Protein AF-A0A2D9TG36-F1 (afdb_monomer_lite)

Radius of gyration: 14.89 Å; chains: 1; bounding box: 29×17×46 Å

Structure (mmCIF, N/CA/C/O backbone):
data_AF-A0A2D9TG36-F1
#
_entry.id   AF-A0A2D9TG36-F1
#
loop_
_atom_site.group_PDB
_atom_site.id
_atom_site.type_symbol
_atom_site.label_atom_id
_atom_site.label_alt_id
_atom_site.label_comp_id
_atom_site.label_asym_id
_atom_site.label_entity_id
_atom_site.label_seq_id
_atom_site.pdbx_PDB_ins_code
_atom_site.Cartn_x
_atom_site.Cartn_y
_atom_site.Cartn_z
_atom_site.occupancy
_atom_site.B_iso_or_equiv
_atom_site.auth_seq_id
_atom_site.auth_comp_id
_atom_site.auth_asym_id
_atom_site.auth_atom_id
_atom_site.pdbx_PDB_model_num
ATOM 1 N N . MET A 1 1 ? 11.565 10.995 -26.953 1.00 71.62 1 MET A N 1
ATOM 2 C CA . MET A 1 1 ? 11.866 10.378 -25.638 1.00 71.62 1 MET A CA 1
ATOM 3 C C . MET A 1 1 ? 12.099 8.892 -25.843 1.00 71.62 1 MET A C 1
ATOM 5 O O . MET A 1 1 ? 11.404 8.309 -26.665 1.00 71.62 1 MET A O 1
ATOM 9 N N . THR A 1 2 ? 13.076 8.294 -25.161 1.00 92.75 2 THR A N 1
ATOM 10 C CA . THR A 1 2 ? 13.375 6.857 -25.294 1.00 92.75 2 THR A CA 1
ATOM 11 C C . THR A 1 2 ? 12.368 6.009 -24.501 1.00 92.75 2 THR A C 1
ATOM 13 O O . THR A 1 2 ? 11.827 6.496 -23.505 1.00 92.75 2 THR A O 1
ATOM 16 N N . PRO A 1 3 ? 12.126 4.740 -24.884 1.00 91.31 3 PRO A N 1
ATOM 17 C CA . PRO A 1 3 ? 11.287 3.823 -24.103 1.00 91.31 3 PRO A CA 1
ATOM 18 C C . PRO A 1 3 ? 11.744 3.684 -22.642 1.00 91.31 3 PRO A C 1
ATOM 20 O O . PRO A 1 3 ? 10.921 3.681 -21.731 1.00 91.31 3 PRO A O 1
ATOM 23 N N . ALA A 1 4 ? 13.060 3.670 -22.408 1.00 90.25 4 ALA A N 1
ATOM 24 C CA . ALA A 1 4 ? 13.643 3.608 -21.068 1.00 90.25 4 ALA A CA 1
ATOM 25 C C . ALA A 1 4 ? 13.269 4.821 -20.195 1.00 90.25 4 ALA A C 1
ATOM 27 O O . ALA A 1 4 ? 12.934 4.662 -19.022 1.00 90.25 4 ALA A O 1
ATOM 28 N N . LEU A 1 5 ? 13.269 6.031 -20.768 1.00 93.12 5 LEU A N 1
ATOM 29 C CA . LEU A 1 5 ? 12.866 7.239 -20.046 1.00 93.12 5 LEU A CA 1
ATOM 30 C C . LEU A 1 5 ? 11.377 7.200 -19.670 1.00 93.12 5 LEU A C 1
ATOM 32 O O . LEU A 1 5 ? 11.018 7.597 -18.564 1.00 93.12 5 LEU A O 1
ATOM 36 N N . TRP A 1 6 ? 10.514 6.680 -20.548 1.00 94.19 6 TRP A N 1
ATOM 37 C CA . TRP A 1 6 ? 9.095 6.491 -20.233 1.00 94.19 6 TRP A CA 1
ATOM 38 C C . TRP A 1 6 ? 8.883 5.498 -19.090 1.00 94.19 6 TRP A C 1
ATOM 40 O O . TRP A 1 6 ? 8.156 5.811 -18.151 1.00 94.19 6 TRP A O 1
ATOM 50 N N . LEU A 1 7 ? 9.547 4.339 -19.127 1.00 93.44 7 LEU A N 1
ATOM 51 C CA . LEU A 1 7 ? 9.456 3.335 -18.060 1.00 93.44 7 LEU A CA 1
ATOM 52 C C . LEU A 1 7 ? 9.920 3.889 -16.708 1.00 93.44 7 LEU A C 1
ATOM 54 O O . LEU A 1 7 ? 9.285 3.619 -15.691 1.00 93.44 7 LEU A O 1
ATOM 58 N N . LEU A 1 8 ? 10.974 4.712 -16.692 1.00 94.25 8 LEU A N 1
ATOM 59 C CA . LEU A 1 8 ? 11.422 5.399 -15.481 1.00 94.25 8 LEU A CA 1
ATOM 60 C C . LEU A 1 8 ? 10.357 6.366 -14.945 1.00 94.25 8 LEU A C 1
ATOM 62 O O . LEU A 1 8 ? 10.046 6.328 -13.755 1.00 94.25 8 LEU A O 1
ATOM 66 N N . ILE A 1 9 ? 9.775 7.204 -15.808 1.00 95.88 9 ILE A N 1
ATOM 67 C CA . ILE A 1 9 ? 8.714 8.144 -15.414 1.00 95.88 9 ILE A CA 1
ATOM 68 C C . ILE A 1 9 ? 7.513 7.381 -14.844 1.00 95.88 9 ILE A C 1
ATOM 70 O O . ILE A 1 9 ? 7.034 7.717 -13.762 1.00 95.88 9 ILE A O 1
ATOM 74 N N . PHE A 1 10 ? 7.059 6.318 -15.513 1.00 95.38 10 PHE A N 1
ATOM 75 C CA . PHE A 1 10 ? 5.964 5.487 -15.012 1.00 95.38 10 PHE A CA 1
ATOM 76 C C . PHE A 1 10 ? 6.306 4.814 -13.680 1.00 95.38 10 PHE A C 1
ATOM 78 O O . PHE A 1 10 ? 5.469 4.811 -12.781 1.00 95.38 10 PHE A O 1
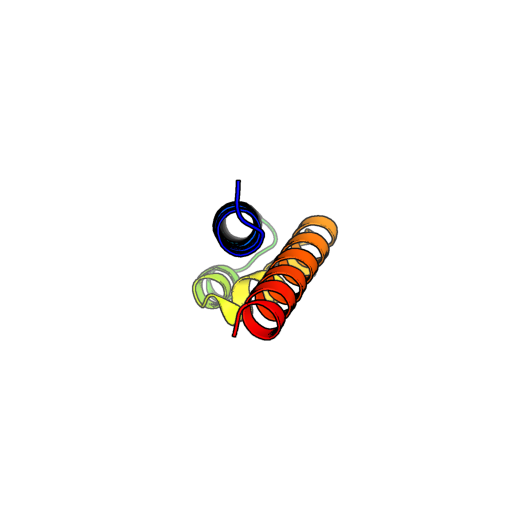ATOM 85 N N . ALA A 1 11 ? 7.528 4.301 -13.509 1.00 94.56 11 ALA A N 1
ATOM 86 C CA . ALA A 1 11 ? 7.965 3.717 -12.242 1.00 94.56 11 ALA A CA 1
ATOM 87 C C . ALA A 1 11 ? 7.887 4.731 -11.091 1.00 94.56 11 ALA A C 1
ATOM 89 O O . ALA A 1 11 ? 7.428 4.385 -10.002 1.00 94.56 11 ALA A O 1
ATOM 90 N N . ILE A 1 12 ? 8.301 5.980 -11.338 1.00 97.19 12 ILE A N 1
ATOM 91 C CA . ILE A 1 12 ? 8.216 7.070 -10.358 1.00 97.19 12 ILE A CA 1
ATOM 92 C C . ILE A 1 12 ? 6.752 7.361 -10.027 1.00 97.19 12 ILE A C 1
ATOM 94 O O . ILE A 1 12 ? 6.382 7.3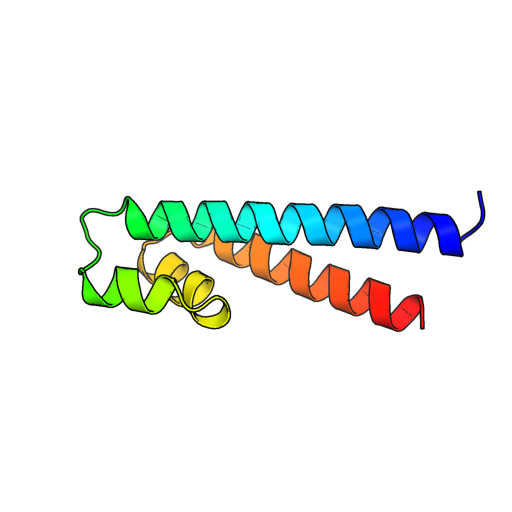21 -8.857 1.00 97.19 12 ILE A O 1
ATOM 98 N N . LEU A 1 13 ? 5.906 7.582 -11.037 1.00 97.69 13 LEU A N 1
ATOM 99 C CA . LEU A 1 13 ? 4.493 7.914 -10.836 1.00 97.69 13 LEU A CA 1
ATOM 100 C C . LEU A 1 13 ? 3.740 6.815 -10.072 1.00 97.69 13 LEU A C 1
ATOM 102 O O . LEU A 1 13 ? 3.014 7.113 -9.124 1.00 97.69 13 LEU A O 1
ATOM 106 N N . VAL A 1 14 ? 3.941 5.548 -10.444 1.00 97.12 14 VAL A N 1
ATOM 107 C CA . VAL A 1 14 ? 3.308 4.403 -9.772 1.00 97.12 14 VAL A CA 1
ATOM 108 C C . VAL A 1 14 ? 3.826 4.250 -8.342 1.00 97.12 14 VAL A C 1
ATOM 110 O O . VAL A 1 14 ? 3.028 4.021 -7.436 1.00 97.12 14 VAL A O 1
ATOM 113 N N . SER A 1 15 ? 5.130 4.430 -8.109 1.00 95.69 15 SER A N 1
ATOM 114 C CA . SER A 1 15 ? 5.708 4.395 -6.759 1.00 95.69 15 SER A CA 1
ATOM 115 C C . SER A 1 15 ? 5.147 5.514 -5.874 1.00 95.69 15 SER A C 1
ATOM 117 O O . SER A 1 15 ? 4.722 5.265 -4.746 1.00 95.69 15 SER A O 1
ATOM 119 N N . THR A 1 16 ? 5.042 6.740 -6.393 1.00 97.81 16 THR A N 1
ATOM 120 C CA . THR A 1 16 ? 4.424 7.859 -5.669 1.00 97.81 16 THR A CA 1
ATOM 121 C C . THR A 1 16 ? 2.957 7.575 -5.352 1.00 97.81 16 THR A C 1
ATOM 123 O O . THR A 1 16 ? 2.538 7.749 -4.208 1.00 97.81 16 THR A O 1
ATOM 126 N N . ALA A 1 17 ? 2.180 7.087 -6.322 1.00 97.31 17 ALA A N 1
ATOM 127 C CA . ALA A 1 17 ? 0.782 6.719 -6.104 1.00 97.31 17 ALA A CA 1
ATOM 128 C C . ALA A 1 17 ? 0.640 5.608 -5.050 1.00 97.31 17 ALA A C 1
ATOM 130 O O . ALA A 1 17 ? -0.238 5.677 -4.185 1.00 97.31 17 ALA A O 1
ATOM 131 N N . TRP A 1 18 ? 1.537 4.620 -5.067 1.00 96.81 18 TRP A N 1
ATOM 132 C CA . TRP A 1 18 ? 1.584 3.549 -4.077 1.00 96.81 18 TRP A CA 1
ATOM 133 C C . TRP A 1 18 ? 1.831 4.080 -2.660 1.00 96.81 18 TRP A C 1
ATOM 135 O O . TRP A 1 18 ? 1.072 3.754 -1.746 1.00 96.81 18 TRP A O 1
ATOM 145 N N . VAL A 1 19 ? 2.829 4.955 -2.485 1.00 96.62 19 VAL A N 1
ATOM 146 C CA . VAL A 1 19 ? 3.156 5.579 -1.191 1.00 96.62 19 VAL A CA 1
ATOM 147 C C . VAL A 1 19 ? 1.999 6.438 -0.679 1.00 96.62 19 VAL A C 1
ATOM 149 O O . VAL A 1 19 ? 1.615 6.317 0.483 1.00 96.62 19 VAL A O 1
ATOM 152 N N . LEU A 1 20 ? 1.389 7.261 -1.534 1.00 97.69 20 LEU A N 1
ATOM 153 C CA . LEU A 1 20 ? 0.239 8.084 -1.146 1.00 97.69 20 LEU A CA 1
ATOM 154 C C . LEU A 1 20 ? -0.961 7.226 -0.735 1.00 97.69 20 LEU A C 1
ATOM 156 O O . LEU A 1 20 ? -1.602 7.500 0.279 1.00 97.69 20 LEU A O 1
ATOM 160 N N . THR A 1 21 ? -1.229 6.150 -1.476 1.00 97.19 21 THR A N 1
ATOM 161 C CA . THR A 1 21 ? -2.294 5.200 -1.131 1.00 97.19 21 THR A CA 1
ATOM 162 C C . THR A 1 21 ? -2.002 4.526 0.205 1.00 97.19 21 THR A C 1
ATOM 164 O O . THR A 1 21 ? -2.891 4.410 1.044 1.00 97.19 21 THR A O 1
ATOM 167 N N . HIS A 1 22 ? -0.751 4.132 0.446 1.00 97.38 22 HIS A N 1
ATOM 168 C CA . HIS A 1 22 ? -0.329 3.549 1.714 1.00 97.38 22 HIS A CA 1
ATOM 169 C C . HIS A 1 22 ? -0.559 4.503 2.895 1.00 97.38 22 HIS A C 1
ATOM 171 O O . HIS A 1 22 ? -1.158 4.110 3.895 1.00 97.38 22 HIS A O 1
ATOM 177 N N . LEU A 1 23 ? -0.159 5.772 2.761 1.00 97.56 23 LEU A N 1
ATOM 178 C CA . LEU A 1 23 ? -0.387 6.796 3.783 1.00 97.56 23 LEU A CA 1
ATOM 179 C C . LEU A 1 23 ? -1.879 7.040 4.025 1.00 97.56 23 LEU A C 1
ATOM 181 O O . LEU A 1 23 ? -2.307 7.113 5.176 1.00 97.56 23 LEU A O 1
ATOM 185 N N . ALA A 1 24 ? -2.690 7.105 2.967 1.00 97.38 24 ALA A N 1
ATOM 186 C CA . ALA A 1 24 ? -4.137 7.258 3.091 1.00 97.38 24 ALA A CA 1
ATOM 187 C C . ALA A 1 24 ? -4.779 6.077 3.841 1.00 97.38 24 ALA A C 1
ATOM 189 O O . ALA A 1 24 ? -5.651 6.281 4.689 1.00 97.38 24 ALA A O 1
ATOM 190 N N . LEU A 1 25 ? -4.323 4.846 3.580 1.00 97.50 25 LEU A N 1
ATOM 191 C CA . LEU A 1 25 ? -4.763 3.658 4.313 1.00 97.50 25 LEU A CA 1
ATOM 192 C C . LEU A 1 25 ? -4.343 3.709 5.784 1.00 97.50 25 LEU A C 1
ATOM 194 O O . LEU A 1 25 ? -5.169 3.440 6.655 1.00 97.50 25 LEU A O 1
ATOM 198 N N . LEU A 1 26 ? -3.095 4.094 6.065 1.00 97.38 26 LEU A N 1
ATOM 199 C CA . LEU A 1 26 ? -2.592 4.231 7.429 1.00 97.38 26 LEU A CA 1
ATOM 200 C C . LEU A 1 26 ? -3.408 5.261 8.215 1.00 97.38 26 LEU A C 1
ATOM 202 O O . LEU A 1 26 ? -3.921 4.948 9.287 1.00 97.38 26 LEU A O 1
ATOM 206 N N . ILE A 1 27 ? -3.606 6.458 7.659 1.00 97.00 27 ILE A N 1
ATOM 207 C CA . ILE A 1 27 ? -4.448 7.499 8.262 1.00 97.00 27 ILE A CA 1
ATOM 208 C C . ILE A 1 27 ? -5.870 6.971 8.468 1.00 97.00 27 ILE A C 1
ATOM 210 O O . ILE A 1 27 ? -6.455 7.179 9.530 1.00 97.00 27 ILE A O 1
ATOM 214 N N . GLY A 1 28 ? -6.415 6.237 7.496 1.00 95.62 28 GLY A N 1
ATOM 215 C CA . GLY A 1 28 ? -7.731 5.607 7.589 1.00 95.62 28 GLY A CA 1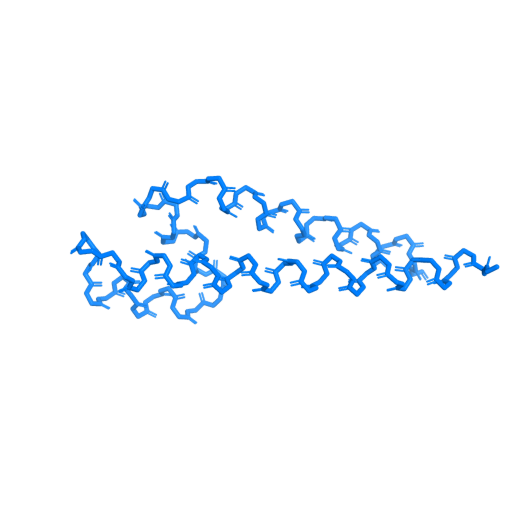
ATOM 216 C C . GLY A 1 28 ? -7.868 4.628 8.760 1.00 95.62 28 GLY A C 1
ATOM 217 O O . GLY A 1 28 ? -8.927 4.580 9.381 1.00 95.62 28 GLY A O 1
ATOM 218 N N . VAL A 1 29 ? -6.809 3.885 9.095 1.00 96.56 29 VAL A N 1
ATOM 219 C CA . VAL A 1 29 ? -6.781 3.002 10.274 1.00 96.56 29 VAL A CA 1
ATOM 220 C C . VAL A 1 29 ? -6.619 3.809 11.563 1.00 96.56 29 VAL A C 1
ATOM 222 O O . VAL A 1 29 ? -7.351 3.591 12.528 1.00 96.56 29 VAL A O 1
ATOM 225 N N . LEU A 1 30 ? -5.689 4.767 11.591 1.00 96.56 30 LEU A N 1
ATOM 226 C CA . LEU A 1 30 ? -5.392 5.562 12.788 1.00 96.56 30 LEU A CA 1
ATOM 227 C C . LEU A 1 30 ? -6.565 6.459 13.213 1.00 96.56 30 LEU A C 1
ATOM 229 O O . LEU A 1 30 ? -6.794 6.641 14.411 1.00 96.56 30 LEU A O 1
ATOM 233 N N . SER A 1 31 ? -7.329 6.966 12.245 1.00 95.31 31 SER A N 1
ATOM 234 C CA . SER A 1 31 ? -8.522 7.797 12.463 1.00 95.31 31 SER A CA 1
ATOM 235 C C . SER A 1 31 ? -9.793 7.001 12.781 1.00 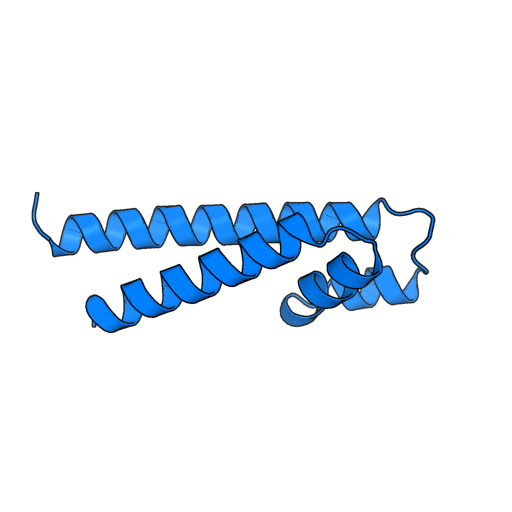95.31 31 SER A C 1
ATOM 237 O O . SER A 1 31 ? -10.790 7.595 13.177 1.00 95.31 31 SER A O 1
ATOM 239 N N . SER A 1 32 ? -9.780 5.670 12.649 1.00 93.31 32 SER A N 1
ATOM 240 C CA . SER A 1 32 ? -10.949 4.839 12.952 1.00 93.31 32 SER A CA 1
ATOM 241 C C . SER A 1 32 ? -11.208 4.760 14.465 1.00 93.31 32 SER A C 1
ATOM 243 O O . SER A 1 32 ? -10.285 4.493 15.246 1.00 93.31 32 SER A O 1
ATOM 245 N N . SER A 1 33 ? -12.465 4.982 14.871 1.00 91.38 33 SER A N 1
ATOM 246 C CA . SER A 1 33 ? -12.965 4.777 16.243 1.00 91.38 33 SER A CA 1
ATOM 247 C C . SER A 1 33 ? -13.076 3.297 16.609 1.00 91.38 33 SER A C 1
ATOM 249 O O . SER A 1 33 ? -12.860 2.935 17.759 1.00 91.38 33 SER A O 1
ATOM 251 N N . GLU A 1 34 ? -13.347 2.449 15.616 1.00 91.44 34 GLU A N 1
ATOM 252 C CA . GLU A 1 34 ? -13.584 1.009 15.779 1.00 91.44 34 GLU A CA 1
ATOM 253 C C . GLU A 1 34 ? -12.289 0.202 15.965 1.00 91.44 34 GLU A C 1
ATOM 255 O O . GLU A 1 34 ? -12.324 -0.986 16.277 1.00 91.44 34 GLU A O 1
ATOM 260 N N . MET A 1 35 ? -11.126 0.822 15.740 1.00 94.31 35 MET A N 1
ATOM 261 C CA . MET A 1 35 ? -9.826 0.157 15.829 1.00 94.31 35 MET A CA 1
ATOM 262 C C . MET A 1 35 ? -9.195 0.323 17.204 1.00 94.31 35 MET A C 1
ATOM 264 O O . MET A 1 35 ? -9.007 1.441 17.695 1.00 94.31 35 MET A O 1
ATOM 268 N N . SER A 1 36 ? -8.777 -0.798 17.794 1.00 95.75 36 SER A N 1
ATOM 269 C CA . SER A 1 36 ? -8.063 -0.790 19.066 1.00 95.75 36 SER A CA 1
ATOM 270 C C . SER A 1 36 ? -6.682 -0.135 18.932 1.00 95.75 36 SER A C 1
ATOM 272 O O . SER A 1 36 ? -6.105 -0.028 17.845 1.00 95.75 36 SER A O 1
ATOM 274 N N . ARG A 1 37 ? -6.088 0.264 20.063 1.00 95.44 37 ARG A N 1
ATOM 275 C CA . ARG A 1 37 ? -4.710 0.786 20.090 1.00 95.44 37 ARG A CA 1
ATOM 276 C C . ARG A 1 37 ? -3.707 -0.216 19.507 1.00 95.44 37 ARG A C 1
ATOM 278 O O . ARG A 1 37 ? -2.798 0.190 18.789 1.00 95.44 37 ARG A O 1
ATOM 285 N N . ASN A 1 38 ? -3.897 -1.508 19.773 1.00 95.62 38 ASN A N 1
ATOM 286 C CA . ASN A 1 38 ? -3.032 -2.563 19.249 1.00 95.62 38 ASN A CA 1
ATOM 287 C C . ASN A 1 38 ? -3.163 -2.689 17.727 1.00 95.62 38 ASN A C 1
ATOM 289 O O . ASN A 1 38 ? -2.152 -2.813 17.044 1.00 95.62 38 ASN A O 1
ATOM 293 N N . ASP A 1 39 ? -4.375 -2.577 17.175 1.00 94.56 39 ASP A N 1
ATOM 294 C CA . ASP A 1 39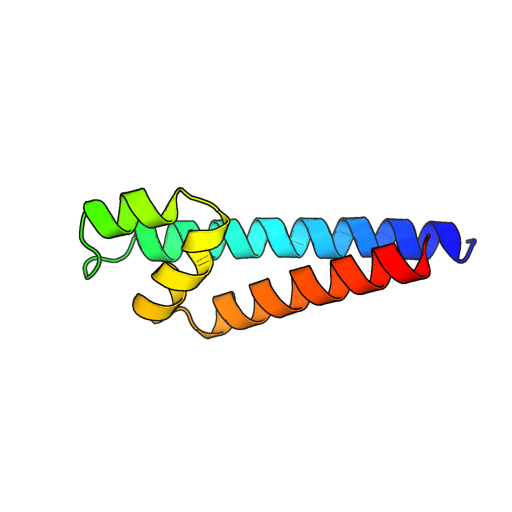 ? -4.580 -2.586 15.720 1.00 94.56 39 ASP A CA 1
ATOM 295 C C . ASP A 1 39 ? -3.877 -1.416 15.033 1.00 94.56 39 ASP A C 1
ATOM 297 O O . ASP A 1 39 ? -3.249 -1.599 13.989 1.00 94.56 39 ASP A O 1
ATOM 301 N N . LYS A 1 40 ? -3.927 -0.230 15.651 1.00 94.94 40 LYS A N 1
ATOM 302 C CA . LYS A 1 40 ? -3.236 0.973 15.172 1.00 94.94 40 LYS A CA 1
ATOM 303 C C . LYS A 1 40 ? -1.718 0.805 15.186 1.00 94.94 40 LYS A C 1
ATOM 305 O O . LYS A 1 40 ? -1.067 1.194 14.224 1.00 94.94 40 LYS A O 1
ATOM 310 N N . LEU A 1 41 ? -1.162 0.183 16.229 1.00 96.00 41 LEU A N 1
ATOM 311 C CA . LEU A 1 41 ? 0.270 -0.126 16.301 1.00 96.00 41 LEU A CA 1
ATOM 312 C C . LEU A 1 41 ? 0.688 -1.163 15.255 1.00 96.00 41 LEU A C 1
ATOM 314 O O . LEU A 1 41 ? 1.699 -0.976 14.585 1.00 96.00 41 LEU A O 1
ATOM 318 N N . ILE A 1 42 ? -0.105 -2.221 15.065 1.00 94.62 42 ILE A N 1
ATOM 319 C CA . ILE A 1 42 ? 0.154 -3.234 14.032 1.00 94.62 42 ILE A CA 1
ATOM 320 C C . ILE A 1 42 ? 0.145 -2.594 12.640 1.00 94.62 42 ILE A C 1
ATOM 322 O O . ILE A 1 42 ? 0.979 -2.930 11.804 1.00 94.62 42 ILE A O 1
ATOM 326 N N . ALA A 1 43 ? -0.760 -1.646 12.393 1.00 94.31 43 ALA A N 1
ATOM 327 C CA . ALA A 1 43 ? -0.844 -0.952 11.114 1.00 94.31 43 ALA A CA 1
ATOM 328 C C . ALA A 1 43 ? 0.373 -0.066 10.801 1.00 94.31 43 ALA A C 1
ATOM 330 O O . ALA A 1 43 ? 0.544 0.290 9.640 1.00 94.31 43 ALA A O 1
ATOM 331 N N . LEU A 1 44 ? 1.228 0.265 11.779 1.00 94.06 44 LEU A N 1
ATOM 332 C CA . LEU A 1 44 ? 2.490 0.980 11.531 1.00 94.06 44 LEU A CA 1
ATOM 333 C C . LEU A 1 44 ? 3.535 0.106 10.828 1.00 94.06 44 LEU A C 1
ATOM 335 O O . LEU A 1 44 ? 4.497 0.631 10.274 1.00 94.06 44 LEU A O 1
ATOM 339 N N . VAL A 1 45 ? 3.356 -1.217 10.835 1.00 95.31 45 VAL A N 1
ATOM 340 C CA . VAL A 1 45 ? 4.192 -2.144 10.071 1.00 95.31 45 VAL A CA 1
ATOM 341 C C . VAL A 1 45 ? 3.709 -2.118 8.615 1.00 95.31 45 VAL A C 1
ATOM 343 O O . VAL A 1 45 ? 2.590 -2.571 8.359 1.00 95.31 45 VAL A O 1
ATOM 346 N N . PRO A 1 46 ? 4.504 -1.627 7.640 1.00 89.31 46 PRO A N 1
ATOM 347 C CA . PRO A 1 46 ? 3.984 -1.298 6.308 1.00 89.31 46 PRO A CA 1
ATOM 348 C C . PRO A 1 46 ? 3.305 -2.464 5.561 1.00 89.31 46 PRO A C 1
ATOM 350 O O . PRO A 1 46 ? 2.241 -2.267 4.973 1.00 89.31 46 PRO A O 1
ATOM 353 N N . PRO A 1 47 ? 3.816 -3.710 5.612 1.00 92.31 47 PRO A N 1
ATOM 354 C CA . PRO A 1 47 ? 3.100 -4.848 5.028 1.00 92.31 47 PRO A CA 1
ATOM 355 C C . PRO A 1 47 ? 1.744 -5.161 5.688 1.00 92.31 47 PRO A C 1
ATOM 357 O O . PRO A 1 47 ? 0.882 -5.772 5.061 1.00 92.31 47 PRO A O 1
ATOM 360 N N . LEU A 1 48 ? 1.532 -4.752 6.944 1.00 95.81 48 LEU A N 1
ATOM 361 C CA . LEU A 1 48 ? 0.322 -5.042 7.723 1.00 95.81 48 LEU A CA 1
ATOM 362 C C . LEU A 1 48 ? -0.717 -3.914 7.668 1.00 95.81 48 LEU A C 1
ATOM 364 O O . LEU A 1 48 ? -1.893 -4.150 7.952 1.00 95.81 48 LEU A O 1
ATOM 368 N N . THR A 1 49 ? -0.326 -2.705 7.261 1.00 95.75 49 THR A N 1
ATOM 369 C CA . THR A 1 49 ? -1.242 -1.581 7.025 1.00 95.75 49 THR A CA 1
ATOM 370 C C . THR A 1 49 ? -2.416 -1.943 6.105 1.00 95.75 49 THR A C 1
ATOM 372 O O . THR A 1 49 ? -3.555 -1.721 6.522 1.00 95.75 49 THR A O 1
ATOM 375 N N . PRO A 1 50 ? -2.221 -2.524 4.897 1.00 95.56 50 PRO A N 1
ATOM 376 C CA . PRO A 1 50 ? -3.342 -2.870 4.020 1.00 95.56 50 PRO A CA 1
ATOM 377 C C . PRO A 1 50 ? -4.271 -3.919 4.644 1.00 95.56 50 PRO A C 1
ATOM 379 O O . PRO A 1 50 ? -5.486 -3.834 4.479 1.00 95.56 50 PRO A O 1
ATOM 382 N N . TRP A 1 51 ? -3.731 -4.859 5.426 1.00 96.62 51 TRP A N 1
ATOM 383 C CA . TRP A 1 51 ? -4.534 -5.850 6.145 1.00 96.62 51 TRP A CA 1
ATOM 384 C C . TRP A 1 51 ? -5.448 -5.195 7.188 1.00 96.62 51 TRP A C 1
ATOM 386 O O . TRP A 1 51 ? -6.656 -5.433 7.209 1.00 96.62 51 TRP A O 1
ATOM 396 N N . LYS A 1 52 ? -4.902 -4.316 8.037 1.00 96.50 52 LYS A N 1
ATOM 397 C CA . LYS A 1 52 ? -5.706 -3.597 9.038 1.00 96.50 52 LYS A CA 1
ATOM 398 C C . LYS A 1 52 ? -6.681 -2.614 8.396 1.00 96.50 52 LYS A C 1
ATOM 400 O O . LYS A 1 52 ? -7.816 -2.502 8.849 1.00 96.50 52 LYS A O 1
ATOM 405 N N . ALA A 1 53 ? -6.295 -1.974 7.297 1.00 96.12 53 ALA A N 1
ATOM 406 C CA . ALA A 1 53 ? -7.182 -1.108 6.532 1.00 96.12 53 ALA A CA 1
ATOM 407 C C . ALA A 1 53 ? -8.361 -1.867 5.905 1.00 96.12 53 ALA A C 1
ATOM 409 O O . ALA A 1 53 ? -9.471 -1.336 5.849 1.00 96.12 53 ALA A O 1
ATOM 410 N N . TRP A 1 54 ? -8.151 -3.117 5.481 1.00 97.19 54 TRP A N 1
ATOM 411 C CA . TRP A 1 54 ? -9.224 -3.988 5.008 1.00 97.19 54 TRP A CA 1
ATOM 412 C C . TRP A 1 54 ? -10.248 -4.272 6.107 1.00 97.19 54 TRP A C 1
ATOM 414 O O . TRP A 1 54 ? -11.450 -4.125 5.880 1.00 97.19 54 TRP A O 1
ATOM 424 N N . ILE A 1 55 ? -9.769 -4.628 7.304 1.00 94.94 55 ILE A N 1
ATOM 425 C CA . ILE A 1 55 ? -10.615 -4.864 8.483 1.00 94.94 55 ILE A CA 1
ATOM 426 C C . ILE A 1 55 ? -11.374 -3.583 8.863 1.00 94.94 55 ILE A C 1
ATOM 428 O O . ILE A 1 55 ? -12.568 -3.642 9.134 1.00 94.94 55 ILE A O 1
ATOM 432 N N . ALA A 1 56 ? -10.730 -2.416 8.769 1.00 93.44 56 ALA A N 1
ATOM 433 C CA . ALA A 1 56 ? -11.348 -1.104 8.979 1.00 93.44 56 ALA A CA 1
ATOM 434 C C . ALA A 1 56 ? -12.286 -0.646 7.832 1.00 93.44 56 ALA A C 1
ATOM 436 O O . ALA A 1 56 ? -12.687 0.519 7.777 1.00 93.44 56 ALA A O 1
ATOM 437 N N . GLY A 1 57 ? -12.611 -1.525 6.876 1.00 93.81 57 GLY A N 1
ATOM 438 C CA . GLY A 1 57 ? -13.570 -1.267 5.797 1.00 93.81 57 GLY A CA 1
ATOM 439 C C . GLY A 1 57 ? -13.029 -0.466 4.607 1.00 93.81 57 GLY A C 1
ATOM 440 O O . GLY A 1 57 ? -13.769 -0.203 3.660 1.00 93.81 57 GLY A O 1
ATOM 441 N N . LYS A 1 58 ? -11.738 -0.111 4.576 1.00 94.75 58 LYS A N 1
ATOM 442 C CA . LYS A 1 58 ? -11.108 0.693 3.507 1.00 94.75 58 LYS A CA 1
ATOM 443 C C . LYS A 1 58 ? -10.715 -0.148 2.279 1.00 94.75 58 LYS A C 1
ATOM 445 O O . LYS A 1 58 ? -9.649 0.042 1.697 1.00 94.75 58 LYS A O 1
ATOM 450 N N . LYS A 1 59 ? -11.588 -1.073 1.861 1.00 95.50 59 LYS A N 1
ATOM 451 C CA . LYS A 1 59 ? -11.312 -2.102 0.835 1.00 95.50 59 LYS A CA 1
ATOM 452 C C . LYS A 1 59 ? -10.841 -1.523 -0.500 1.00 95.50 59 LYS A C 1
ATOM 454 O O . LYS A 1 59 ? -9.880 -2.022 -1.071 1.00 95.50 59 LYS A O 1
ATOM 459 N N . VAL A 1 60 ? -11.473 -0.444 -0.963 1.00 96.00 60 VAL A N 1
ATOM 460 C CA . VAL A 1 60 ? -11.118 0.220 -2.231 1.00 96.00 60 VAL A CA 1
ATOM 461 C C . VAL A 1 60 ? -9.660 0.690 -2.220 1.00 96.00 60 VAL A C 1
ATOM 463 O O . VAL A 1 60 ? -8.921 0.421 -3.162 1.00 96.00 60 VAL A O 1
ATOM 466 N N . GLY A 1 61 ? -9.215 1.320 -1.129 1.00 94.56 61 GLY A N 1
ATOM 467 C CA . GLY A 1 61 ? -7.826 1.763 -0.996 1.00 94.56 61 GLY A CA 1
ATOM 468 C C . GLY A 1 61 ? -6.837 0.595 -0.979 1.00 94.56 61 GLY A C 1
ATOM 469 O O . GLY A 1 61 ? -5.770 0.691 -1.576 1.00 94.56 61 GLY A O 1
ATOM 470 N N . VAL A 1 62 ? -7.205 -0.532 -0.359 1.00 96.81 62 VAL A N 1
ATOM 471 C CA . VAL A 1 62 ? -6.373 -1.749 -0.341 1.00 96.81 62 VAL A CA 1
ATOM 472 C C . VAL A 1 62 ? -6.217 -2.334 -1.743 1.00 96.81 62 VAL A C 1
ATOM 474 O O . VAL A 1 62 ? -5.114 -2.726 -2.120 1.00 96.81 62 VAL A O 1
ATOM 477 N N . VAL A 1 63 ? -7.289 -2.340 -2.542 1.00 97.75 63 VAL A N 1
ATOM 478 C CA . VAL A 1 63 ? -7.233 -2.781 -3.944 1.00 97.75 63 VAL A CA 1
ATOM 479 C C . VAL A 1 63 ? -6.288 -1.891 -4.750 1.00 97.75 63 VAL A C 1
ATOM 481 O O . VAL A 1 63 ? -5.399 -2.415 -5.415 1.00 97.75 63 VAL A O 1
ATOM 484 N N . PHE A 1 64 ? -6.407 -0.563 -4.650 1.00 97.12 64 PHE A N 1
ATOM 485 C CA . PHE A 1 64 ? -5.485 0.351 -5.337 1.00 97.12 64 PHE A CA 1
ATOM 486 C C . PHE A 1 64 ? -4.035 0.170 -4.886 1.00 97.12 64 PHE A C 1
ATOM 488 O O . PHE A 1 64 ? -3.134 0.138 -5.720 1.00 97.12 64 PHE A O 1
ATOM 495 N N . TRP A 1 65 ? -3.802 -0.022 -3.587 1.00 97.31 65 TRP A N 1
ATOM 496 C CA . TRP A 1 65 ? -2.470 -0.304 -3.058 1.00 97.31 65 TRP A CA 1
ATOM 497 C C . TRP A 1 65 ? -1.872 -1.569 -3.693 1.00 97.31 65 TRP A C 1
ATOM 499 O O . TRP A 1 65 ? -0.724 -1.551 -4.139 1.00 97.31 65 TRP A O 1
ATOM 509 N N . GLY A 1 66 ? -2.675 -2.635 -3.800 1.00 96.62 66 GLY A N 1
ATOM 510 C CA . GLY A 1 66 ? -2.311 -3.889 -4.464 1.00 96.62 66 GLY A CA 1
ATOM 511 C C . GLY A 1 66 ? -2.056 -3.731 -5.968 1.00 96.62 66 GLY A C 1
ATOM 512 O O . GLY A 1 66 ? -1.104 -4.289 -6.507 1.00 96.62 66 GLY A O 1
ATOM 513 N N . LEU A 1 67 ? -2.862 -2.925 -6.657 1.00 97.81 67 LEU A N 1
ATOM 514 C CA . LEU A 1 67 ? -2.665 -2.646 -8.079 1.00 97.81 67 LEU A CA 1
ATOM 515 C C . LEU A 1 67 ? -1.366 -1.878 -8.331 1.00 97.81 67 LEU A C 1
ATOM 517 O O . LEU A 1 67 ? -0.628 -2.229 -9.249 1.00 97.81 67 LEU A O 1
ATOM 521 N N . PHE A 1 68 ? -1.048 -0.871 -7.512 1.00 97.12 68 PHE A N 1
ATOM 522 C CA . PHE A 1 68 ? 0.178 -0.095 -7.697 1.00 97.12 68 PHE A CA 1
ATOM 523 C C . PHE A 1 68 ? 1.442 -0.909 -7.414 1.00 97.12 68 PHE A C 1
ATOM 525 O O . PHE A 1 68 ? 2.402 -0.791 -8.173 1.00 97.12 68 PHE A O 1
ATOM 532 N N . ILE A 1 69 ? 1.450 -1.776 -6.393 1.00 95.69 69 ILE A N 1
ATOM 533 C CA . ILE A 1 69 ? 2.617 -2.635 -6.135 1.00 95.69 69 ILE A CA 1
ATOM 534 C C . ILE A 1 69 ? 2.843 -3.639 -7.275 1.00 95.69 69 ILE A C 1
ATOM 536 O O . ILE A 1 69 ? 3.980 -3.824 -7.709 1.00 95.69 69 ILE A O 1
ATOM 540 N N . VAL A 1 70 ? 1.771 -4.226 -7.823 1.00 97.44 70 VAL A N 1
ATOM 541 C CA . VAL A 1 70 ? 1.856 -5.142 -8.972 1.00 97.44 70 VAL A CA 1
ATOM 542 C C . VAL A 1 70 ? 2.321 -4.401 -10.225 1.00 97.44 70 VAL A C 1
ATOM 544 O O . VAL A 1 70 ? 3.245 -4.857 -10.894 1.00 97.44 70 VAL A O 1
ATOM 547 N N . ALA A 1 71 ? 1.740 -3.237 -10.523 1.00 96.50 71 ALA A N 1
AT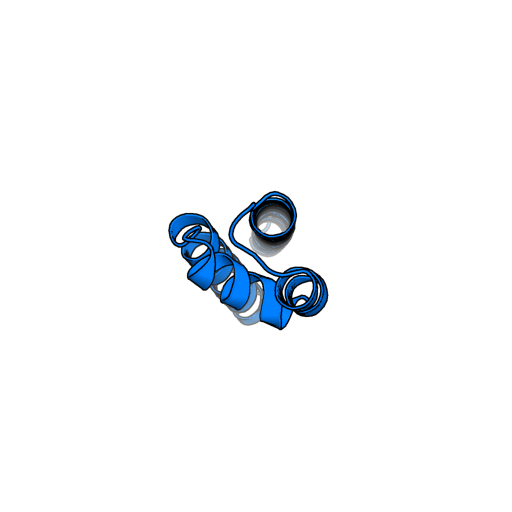OM 548 C CA . ALA A 1 71 ? 2.143 -2.422 -11.666 1.00 96.50 71 ALA A CA 1
ATOM 549 C C . ALA A 1 71 ? 3.619 -2.006 -11.572 1.00 96.50 71 ALA A C 1
ATOM 551 O O . ALA A 1 71 ? 4.351 -2.111 -12.555 1.00 96.50 71 ALA A O 1
ATOM 552 N N . TYR A 1 72 ? 4.081 -1.596 -10.386 1.00 94.44 72 TYR A N 1
ATOM 553 C CA . TYR A 1 72 ? 5.486 -1.271 -10.159 1.00 94.44 72 TYR A CA 1
ATOM 554 C C . TYR A 1 72 ? 6.387 -2.483 -10.412 1.00 94.44 72 TYR A C 1
ATOM 556 O O . TYR A 1 72 ? 7.367 -2.367 -11.145 1.00 94.44 72 TYR A O 1
ATOM 564 N N . ALA A 1 73 ? 6.039 -3.654 -9.868 1.00 95.50 73 ALA A N 1
ATOM 565 C CA . ALA A 1 73 ? 6.800 -4.882 -10.086 1.00 95.50 73 ALA A CA 1
ATOM 566 C C . ALA A 1 73 ? 6.909 -5.233 -11.580 1.00 95.50 73 ALA A C 1
ATOM 568 O O . ALA A 1 73 ? 8.007 -5.504 -12.060 1.00 95.50 73 ALA A O 1
ATOM 569 N N . VAL A 1 74 ? 5.808 -5.140 -12.334 1.00 97.12 74 VAL A N 1
ATOM 570 C CA . VAL A 1 74 ? 5.801 -5.363 -13.790 1.00 97.12 74 VAL A CA 1
ATOM 571 C C . VAL A 1 74 ? 6.715 -4.370 -14.508 1.00 97.12 74 VAL A C 1
ATOM 573 O O . VAL A 1 74 ? 7.535 -4.787 -15.322 1.00 97.12 74 VAL A O 1
ATOM 576 N N . ILE A 1 75 ? 6.641 -3.073 -14.179 1.00 94.50 75 ILE A N 1
ATOM 577 C CA . ILE A 1 75 ? 7.521 -2.054 -14.776 1.00 94.50 75 ILE A CA 1
ATOM 578 C C . ILE A 1 75 ? 8.993 -2.386 -14.509 1.00 94.50 75 ILE A C 1
ATOM 580 O O . ILE A 1 75 ? 9.818 -2.270 -15.410 1.00 94.50 75 ILE A O 1
ATOM 584 N N . ARG A 1 76 ? 9.335 -2.815 -13.287 1.00 92.69 76 ARG A N 1
ATOM 585 C CA . ARG A 1 76 ? 10.716 -3.167 -12.924 1.00 92.69 76 ARG A CA 1
ATOM 586 C C . ARG A 1 76 ? 11.216 -4.426 -13.624 1.00 92.69 76 ARG A C 1
ATOM 588 O O . ARG A 1 76 ? 12.388 -4.453 -13.966 1.00 92.69 76 ARG A O 1
ATOM 595 N N . ILE A 1 77 ? 10.355 -5.417 -13.853 1.00 95.44 77 ILE A N 1
ATOM 596 C CA . ILE A 1 77 ? 10.699 -6.635 -14.603 1.00 95.44 77 ILE A CA 1
ATOM 597 C C . ILE A 1 77 ? 10.926 -6.313 -16.085 1.00 95.44 77 ILE A C 1
ATOM 599 O O . ILE A 1 77 ? 11.879 -6.803 -16.669 1.00 95.44 77 ILE A O 1
ATOM 603 N N . VAL A 1 78 ? 10.075 -5.477 -16.688 1.00 93.62 78 VAL A N 1
ATOM 604 C CA . VAL A 1 78 ? 10.187 -5.097 -18.111 1.00 93.62 78 VAL A CA 1
ATOM 605 C C . VAL A 1 78 ? 11.371 -4.159 -18.372 1.00 93.62 78 VAL A C 1
ATOM 607 O O . VAL A 1 78 ? 11.906 -4.137 -19.476 1.00 93.62 78 VAL A O 1
ATOM 610 N N . ALA A 1 79 ? 11.756 -3.353 -17.381 1.00 87.38 79 ALA A N 1
ATOM 611 C CA . ALA A 1 79 ? 12.871 -2.411 -17.481 1.00 87.38 79 ALA A CA 1
ATOM 612 C C . ALA A 1 79 ? 14.237 -2.998 -17.072 1.00 87.38 79 ALA A C 1
ATOM 614 O O . ALA A 1 79 ? 15.225 -2.262 -17.129 1.00 87.38 79 ALA A O 1
ATOM 615 N N . ALA A 1 80 ? 14.277 -4.248 -16.595 1.00 80.81 80 ALA A N 1
ATOM 616 C CA . ALA A 1 80 ? 15.498 -4.979 -16.248 1.00 80.81 80 ALA A CA 1
ATOM 617 C C . ALA A 1 80 ? 16.104 -5.649 -17.487 1.00 80.81 80 ALA A C 1
ATOM 619 O O . ALA A 1 80 ? 17.352 -5.677 -17.560 1.00 80.81 80 ALA A O 1
#

Secondary structure (DSSP, 8-state):
--HHHHHHHHHHHHHHHHHHHHHHHHHHHHT-SSS-HHHHHHTTSTTTHHHHHHHTT-HHHHHHHHHHHHHHHHHHHHT-

pLDDT: mean 94.84, std 3.69, range [71.62, 97.81]

Sequence (80 aa):
MTPALWLLIFAILVSTAWVLTHLALLIGVLSSSEMSRNDKLIALVPPLTPWKAWIAGKKVGVVFWGLFIVAYAVIRIVAA

Foldseek 3Di:
DDPLVVLVVLLVVLVVQLVVLLVVLLCLLVPDPPHDPVLNVQLVPSVCSLVSSVVSVVPVSSVSNVVSVVVNVVSVVVSD